Protein AF-A0A7S2IBA4-F1 (afdb_monomer_lite)

Structure (mmCIF, N/CA/C/O backbone):
data_AF-A0A7S2IBA4-F1
#
_entry.id   AF-A0A7S2IBA4-F1
#
loop_
_atom_site.group_PDB
_atom_site.id
_atom_site.type_symbol
_atom_site.label_atom_id
_atom_site.label_alt_id
_atom_site.label_comp_id
_atom_site.label_asym_id
_atom_site.label_entity_id
_atom_site.label_seq_id
_atom_site.pdbx_PDB_ins_code
_atom_site.Cartn_x
_atom_site.Cartn_y
_atom_site.Cartn_z
_atom_site.occupancy
_atom_site.B_iso_or_equiv
_atom_site.auth_seq_id
_atom_site.auth_comp_id
_atom_site.auth_asym_id
_atom_site.auth_atom_id
_atom_site.pdbx_PDB_model_num
ATOM 1 N N . MET A 1 1 ? 19.911 10.125 -4.328 1.00 46.38 1 MET A N 1
ATOM 2 C CA . MET A 1 1 ? 18.698 9.389 -3.909 1.00 46.38 1 MET A CA 1
ATOM 3 C C . MET A 1 1 ? 17.812 9.268 -5.137 1.00 46.38 1 MET A C 1
ATOM 5 O O . MET A 1 1 ? 17.980 10.076 -6.035 1.00 46.38 1 MET A O 1
ATOM 9 N N . ASP A 1 2 ? 16.989 8.228 -5.246 1.00 56.38 2 ASP A N 1
ATOM 10 C CA . ASP A 1 2 ? 16.199 8.002 -6.462 1.00 56.38 2 ASP A CA 1
ATOM 11 C C . ASP A 1 2 ? 14.905 8.830 -6.408 1.00 56.38 2 ASP A C 1
ATOM 13 O O . ASP A 1 2 ? 13.955 8.464 -5.712 1.00 56.38 2 ASP A O 1
ATOM 17 N N . ASP A 1 3 ? 14.921 9.980 -7.082 1.00 70.69 3 ASP A N 1
ATOM 18 C CA . ASP A 1 3 ? 13.821 10.954 -7.146 1.00 70.69 3 ASP A CA 1
ATOM 19 C C . ASP A 1 3 ? 12.698 10.528 -8.108 1.00 70.69 3 ASP A C 1
ATOM 21 O O . ASP A 1 3 ? 11.751 11.287 -8.334 1.00 70.69 3 ASP A O 1
ATOM 25 N N . SER A 1 4 ? 12.775 9.328 -8.692 1.00 85.62 4 SER A N 1
ATOM 26 C CA . SER A 1 4 ? 11.810 8.851 -9.689 1.00 85.62 4 SER A CA 1
ATOM 27 C C . SER A 1 4 ? 10.466 8.411 -9.102 1.00 85.62 4 SER A C 1
ATOM 29 O O . SER A 1 4 ? 9.476 8.399 -9.829 1.00 85.62 4 SER A O 1
ATOM 31 N N . PHE A 1 5 ? 10.389 8.100 -7.799 1.00 95.06 5 PHE A N 1
ATOM 32 C CA . PHE A 1 5 ? 9.158 7.580 -7.197 1.00 95.06 5 PHE A CA 1
ATOM 33 C C . PHE A 1 5 ? 7.986 8.565 -7.306 1.00 95.06 5 PHE A C 1
ATOM 35 O O . PHE A 1 5 ? 8.098 9.726 -6.898 1.00 95.06 5 PHE A O 1
ATOM 42 N N . ARG A 1 6 ? 6.837 8.081 -7.783 1.00 95.75 6 ARG A N 1
ATOM 43 C CA . ARG A 1 6 ? 5.574 8.822 -7.837 1.00 95.75 6 ARG A CA 1
ATOM 44 C C . ARG A 1 6 ? 4.431 8.015 -7.234 1.00 95.75 6 ARG A C 1
ATOM 46 O O . ARG A 1 6 ? 4.143 6.901 -7.671 1.00 95.75 6 ARG A O 1
ATOM 53 N N . TRP A 1 7 ? 3.739 8.607 -6.267 1.00 96.38 7 TRP A N 1
ATOM 54 C CA . TRP A 1 7 ? 2.472 8.098 -5.757 1.00 96.38 7 TRP A CA 1
ATOM 55 C C . TRP A 1 7 ? 1.292 8.861 -6.363 1.00 96.38 7 TRP A C 1
ATOM 57 O O . TRP A 1 7 ? 1.265 10.092 -6.357 1.00 96.38 7 TRP A O 1
ATOM 67 N N . ILE A 1 8 ? 0.310 8.122 -6.869 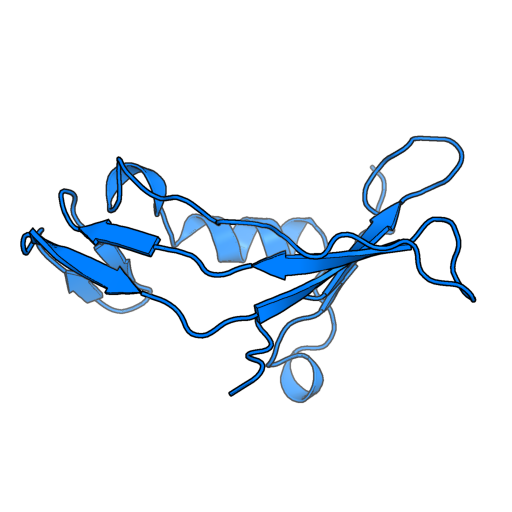1.00 96.62 8 ILE A N 1
ATOM 68 C CA . ILE A 1 8 ? -0.920 8.627 -7.473 1.00 96.62 8 ILE A CA 1
ATOM 69 C C . ILE A 1 8 ? -2.080 8.197 -6.578 1.00 96.62 8 ILE A C 1
ATOM 71 O O . ILE A 1 8 ? -2.321 7.004 -6.403 1.00 96.62 8 ILE A O 1
ATOM 75 N N . GLY A 1 9 ? -2.790 9.177 -6.024 1.00 94.38 9 GLY A N 1
ATOM 76 C CA . GLY A 1 9 ? -3.952 8.949 -5.168 1.00 94.38 9 GLY A CA 1
ATOM 77 C C . GLY A 1 9 ? -5.223 9.634 -5.664 1.00 94.38 9 GLY A C 1
ATOM 78 O O . GLY A 1 9 ? -5.183 10.360 -6.658 1.00 94.38 9 GLY A O 1
ATOM 79 N N . PRO A 1 10 ? -6.351 9.487 -4.947 1.00 90.81 10 PRO A N 1
ATOM 80 C CA . PRO A 1 10 ? -7.657 10.010 -5.369 1.00 90.81 10 PRO A CA 1
ATOM 81 C C . PRO A 1 10 ? -7.681 11.516 -5.639 1.00 90.81 10 PRO A C 1
ATOM 83 O O . PRO A 1 10 ? -8.372 11.983 -6.537 1.00 90.81 10 PRO A O 1
ATOM 86 N N . ASN A 1 11 ? -6.872 12.278 -4.901 1.00 87.75 11 ASN A N 1
ATOM 87 C CA . ASN A 1 11 ? -6.773 13.729 -5.047 1.00 87.75 11 ASN A CA 1
ATOM 88 C C . ASN A 1 11 ? -5.745 14.175 -6.102 1.00 87.75 11 ASN A C 1
ATOM 90 O O . ASN A 1 11 ? -5.425 15.361 -6.156 1.00 87.75 11 ASN A O 1
ATOM 94 N N . VAL A 1 12 ? -5.241 13.273 -6.956 1.00 90.06 12 VAL A N 1
ATOM 95 C CA . VAL A 1 12 ? -4.203 13.584 -7.960 1.00 90.06 12 VAL A CA 1
ATOM 96 C C . VAL A 1 12 ? -4.579 14.759 -8.868 1.00 90.06 12 VAL A C 1
ATOM 98 O O . VAL A 1 12 ? -3.710 15.542 -9.233 1.00 90.06 12 VAL A O 1
ATOM 101 N N . ALA A 1 13 ? -5.865 14.948 -9.181 1.00 86.75 13 ALA A N 1
ATOM 102 C CA . ALA A 1 13 ? -6.321 16.081 -9.989 1.00 86.75 13 ALA A CA 1
ATOM 103 C C . ALA A 1 13 ? -6.086 17.445 -9.309 1.00 86.75 13 ALA A C 1
ATOM 105 O O . ALA A 1 13 ? -5.897 18.445 -9.995 1.00 86.75 13 ALA A O 1
ATOM 106 N N . ALA A 1 14 ? -6.089 17.491 -7.974 1.00 90.06 14 ALA A N 1
ATOM 107 C CA . ALA A 1 14 ? -5.897 18.713 -7.196 1.00 90.06 14 ALA A CA 1
ATOM 108 C C . ALA A 1 14 ? -4.450 18.890 -6.714 1.00 90.06 14 ALA A C 1
ATOM 110 O O . ALA A 1 14 ? -3.949 20.010 -6.683 1.00 90.06 14 ALA A O 1
ATOM 111 N N . THR A 1 15 ? -3.783 17.803 -6.314 1.00 87.50 15 THR A N 1
ATOM 112 C CA . THR A 1 15 ? -2.454 17.856 -5.677 1.00 87.50 15 THR A CA 1
ATOM 113 C C . THR A 1 15 ? -1.316 17.394 -6.579 1.00 87.50 15 THR A C 1
ATOM 115 O O . THR A 1 15 ? -0.159 17.503 -6.189 1.00 87.50 15 THR A O 1
ATOM 118 N N . GLY A 1 16 ? -1.618 16.848 -7.758 1.00 93.31 16 GLY A N 1
ATOM 119 C CA . GLY A 1 16 ? -0.641 16.117 -8.556 1.00 93.31 16 GLY A CA 1
ATOM 120 C C . GLY A 1 16 ? -0.206 14.805 -7.894 1.00 93.31 16 GLY A C 1
ATOM 121 O O . GLY A 1 16 ? -0.739 14.389 -6.858 1.00 93.31 16 GLY A O 1
ATOM 122 N N . ALA A 1 17 ? 0.755 14.133 -8.530 1.00 93.81 17 ALA A N 1
ATOM 123 C CA . ALA A 1 17 ? 1.405 12.951 -7.973 1.00 93.81 17 ALA A CA 1
ATOM 124 C C . ALA A 1 17 ? 2.449 13.364 -6.929 1.00 93.81 17 ALA A C 1
ATOM 126 O O . ALA A 1 17 ? 3.200 14.312 -7.153 1.00 93.81 17 ALA A O 1
ATOM 127 N N . LEU A 1 18 ? 2.525 12.624 -5.823 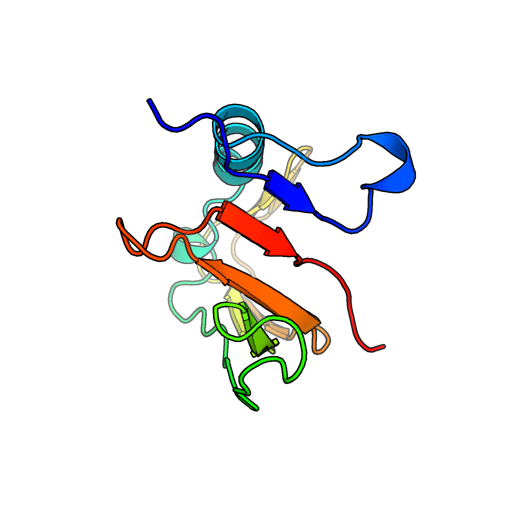1.00 94.00 18 LEU A N 1
ATOM 128 C CA . LEU A 1 18 ? 3.457 12.914 -4.735 1.00 94.00 18 LEU A CA 1
ATOM 129 C C . LEU A 1 18 ? 4.803 12.225 -4.959 1.00 94.00 18 LEU A C 1
ATOM 131 O O . LEU A 1 18 ? 4.861 11.056 -5.352 1.00 94.00 18 LEU A O 1
ATOM 135 N N . GLY A 1 19 ? 5.887 12.930 -4.649 1.00 94.31 19 GLY A N 1
ATOM 136 C CA . GLY A 1 19 ? 7.215 12.350 -4.509 1.00 94.31 19 GLY A CA 1
ATOM 137 C C . GLY A 1 19 ? 7.351 11.515 -3.231 1.00 94.31 19 GLY A C 1
ATOM 138 O O . GLY A 1 19 ? 6.461 11.453 -2.380 1.00 94.31 19 GLY A O 1
ATOM 139 N N . LYS A 1 20 ? 8.507 10.864 -3.067 1.00 91.62 20 LYS A N 1
ATOM 140 C CA . LYS A 1 20 ? 8.757 9.953 -1.936 1.00 91.62 20 LYS A CA 1
ATOM 141 C C . LYS A 1 20 ? 8.642 10.645 -0.579 1.00 91.62 20 LYS A C 1
ATOM 143 O O . LYS A 1 20 ? 8.051 10.086 0.342 1.00 91.62 20 LYS A O 1
ATOM 148 N N . GLU A 1 21 ? 9.227 11.830 -0.442 1.00 92.00 21 GLU A N 1
ATOM 149 C CA . GLU A 1 21 ? 9.235 12.562 0.828 1.00 92.00 21 GLU A CA 1
ATOM 150 C C . GLU A 1 21 ? 7.827 13.006 1.227 1.00 92.00 21 GLU A C 1
ATOM 152 O O . GLU A 1 21 ? 7.412 12.781 2.363 1.00 92.00 21 GLU A O 1
ATOM 157 N N . GLU A 1 22 ? 7.068 13.546 0.274 1.00 91.12 22 GLU A N 1
ATOM 158 C CA . GLU A 1 22 ? 5.682 13.982 0.466 1.00 91.12 22 GLU A CA 1
ATOM 159 C C . GLU A 1 22 ? 4.771 12.804 0.829 1.00 91.12 22 GLU A C 1
ATOM 161 O O . GLU A 1 22 ? 3.997 12.884 1.785 1.00 91.12 22 GLU A O 1
ATOM 166 N N . TYR A 1 23 ? 4.916 11.676 0.125 1.00 89.62 23 TYR A N 1
ATOM 167 C CA . TYR A 1 23 ? 4.175 10.450 0.414 1.00 89.62 23 TYR A CA 1
ATOM 168 C C . TYR A 1 23 ? 4.459 9.927 1.832 1.00 89.62 23 TYR A C 1
ATOM 170 O O . TYR A 1 23 ? 3.538 9.625 2.595 1.00 89.62 23 TYR A O 1
ATOM 178 N N . LEU A 1 24 ? 5.735 9.864 2.231 1.00 89.31 24 LEU A N 1
ATOM 179 C CA . LEU A 1 24 ? 6.114 9.415 3.574 1.00 89.31 24 LEU A CA 1
ATOM 180 C C . LEU A 1 24 ? 5.667 10.398 4.661 1.00 89.31 24 LEU A C 1
ATOM 182 O O . LEU A 1 24 ? 5.283 9.963 5.746 1.00 89.31 24 LEU A O 1
ATOM 186 N N . ALA A 1 25 ? 5.699 11.704 4.393 1.00 86.88 25 ALA A N 1
ATOM 187 C CA . ALA A 1 25 ? 5.198 12.713 5.318 1.00 86.88 25 ALA A CA 1
ATOM 188 C C . ALA A 1 25 ? 3.689 12.554 5.556 1.00 86.88 25 ALA A C 1
ATOM 190 O O . ALA A 1 25 ? 3.250 12.613 6.704 1.00 86.88 25 ALA A O 1
ATOM 191 N N . ALA A 1 26 ? 2.911 12.267 4.507 1.00 80.19 26 ALA A N 1
ATOM 192 C CA . ALA A 1 26 ? 1.481 11.989 4.623 1.00 80.19 26 ALA A CA 1
ATOM 193 C C . ALA A 1 26 ? 1.192 10.709 5.431 1.00 80.19 26 ALA A C 1
ATOM 195 O O . ALA A 1 26 ? 0.258 10.680 6.233 1.00 80.19 26 ALA A O 1
ATOM 196 N N . ALA A 1 27 ? 2.016 9.667 5.280 1.00 77.50 27 ALA A N 1
ATOM 197 C CA . ALA A 1 27 ? 1.845 8.407 6.005 1.00 77.50 27 ALA A CA 1
ATOM 198 C C . ALA A 1 27 ? 2.122 8.521 7.518 1.00 77.50 27 ALA A C 1
ATOM 200 O O . ALA A 1 27 ? 1.526 7.790 8.306 1.00 77.50 27 ALA A O 1
ATOM 201 N N . ARG A 1 28 ? 2.986 9.453 7.952 1.00 75.25 28 ARG A N 1
ATOM 202 C CA . ARG A 1 28 ? 3.361 9.627 9.374 1.00 75.25 28 ARG A CA 1
ATOM 203 C C . ARG A 1 28 ? 2.195 9.985 10.293 1.00 75.25 28 ARG A C 1
ATOM 205 O O . ARG A 1 28 ? 2.306 9.787 11.499 1.00 75.25 28 ARG A O 1
ATOM 212 N N . PHE A 1 29 ? 1.101 10.513 9.750 1.00 67.50 29 PHE A N 1
ATOM 213 C CA . PHE A 1 29 ? -0.076 10.860 10.546 1.00 67.50 29 PHE A CA 1
ATOM 214 C C . PHE A 1 29 ? -0.885 9.633 10.985 1.00 67.50 29 PHE A C 1
ATOM 216 O O . PHE A 1 29 ? -1.663 9.741 11.928 1.00 67.50 29 PHE A O 1
ATOM 223 N N . PHE A 1 30 ? -0.684 8.474 10.349 1.00 74.94 30 PHE A N 1
ATOM 224 C CA . PHE A 1 30 ? -1.503 7.286 10.562 1.00 74.94 30 PHE A CA 1
ATOM 225 C C . PHE A 1 30 ? -0.664 6.118 11.092 1.00 74.94 30 PHE A C 1
ATOM 227 O O . PHE A 1 30 ? -0.047 5.379 10.326 1.00 74.94 30 PHE A O 1
ATOM 234 N N . ASP A 1 31 ? -0.688 5.887 12.406 1.00 81.38 31 ASP A N 1
ATOM 235 C CA . ASP A 1 31 ? -0.195 4.627 12.976 1.00 81.38 31 ASP A CA 1
ATOM 236 C C . ASP A 1 31 ? -1.301 3.561 12.963 1.00 81.38 31 ASP A C 1
ATOM 238 O O . ASP A 1 31 ? -1.914 3.221 13.979 1.00 81.38 31 ASP A O 1
ATOM 242 N N . LEU A 1 32 ? -1.590 3.050 11.764 1.00 88.00 32 LEU A N 1
ATOM 243 C CA . LEU A 1 32 ? -2.648 2.056 11.571 1.00 88.00 32 LEU A CA 1
ATOM 244 C C . LEU A 1 32 ? -2.335 0.722 12.254 1.00 88.00 32 LEU A C 1
ATOM 246 O O . LEU A 1 32 ? -3.264 0.023 12.638 1.00 88.00 32 LEU A O 1
ATOM 250 N N . ARG A 1 33 ? -1.058 0.357 12.420 1.00 88.19 33 ARG A N 1
ATOM 251 C CA . ARG A 1 33 ? -0.687 -0.924 13.044 1.00 88.19 33 ARG A CA 1
ATOM 252 C C . ARG A 1 33 ? -0.917 -0.905 14.549 1.00 88.19 33 ARG A C 1
ATOM 254 O O . ARG A 1 33 ? -1.391 -1.901 15.086 1.00 88.19 33 ARG A O 1
ATOM 261 N N . SER A 1 34 ? -0.636 0.213 15.218 1.00 92.19 34 SER A N 1
ATOM 262 C CA . SER A 1 34 ? -0.972 0.353 16.638 1.00 92.19 34 SER A CA 1
ATOM 263 C C . SER A 1 34 ? -2.484 0.436 16.857 1.00 92.19 34 SER A C 1
ATOM 265 O O . SER A 1 34 ? -3.003 -0.180 17.787 1.00 92.19 34 SER A O 1
ATOM 267 N N . ALA A 1 35 ? -3.212 1.147 15.986 1.00 95.00 35 ALA A N 1
ATOM 268 C CA . ALA A 1 35 ? -4.671 1.252 16.072 1.00 95.00 35 ALA A CA 1
ATOM 269 C C . ALA A 1 35 ? -5.386 -0.086 15.781 1.00 95.00 35 ALA A C 1
ATOM 271 O O . ALA A 1 35 ? -6.356 -0.440 16.458 1.00 95.00 35 ALA A O 1
ATOM 272 N N . PHE A 1 36 ? -4.883 -0.845 14.804 1.00 96.75 36 PHE A N 1
ATOM 273 C CA . PHE A 1 36 ? -5.429 -2.113 14.321 1.00 96.75 36 PHE A CA 1
ATOM 274 C C . PHE A 1 36 ? -4.339 -3.206 14.361 1.00 96.75 36 PHE A C 1
ATOM 276 O O . PHE A 1 36 ? -3.692 -3.479 13.350 1.00 96.75 36 PHE A O 1
ATOM 283 N N . PRO A 1 37 ? -4.104 -3.865 15.508 1.00 96.06 37 PRO A N 1
ATOM 284 C CA . PRO A 1 37 ? -3.044 -4.875 15.629 1.00 96.06 37 PRO A CA 1
ATOM 285 C C . PRO A 1 37 ? -3.306 -6.148 14.806 1.00 96.06 37 PRO A C 1
ATOM 287 O O . PRO A 1 37 ? -2.381 -6.906 14.532 1.00 96.06 37 PRO A O 1
ATOM 290 N N . ASP A 1 38 ? -4.557 -6.383 14.406 1.00 96.94 38 ASP A N 1
ATOM 291 C CA . ASP A 1 38 ? -5.001 -7.446 13.499 1.00 96.94 38 ASP A CA 1
ATOM 292 C C . ASP A 1 38 ? -5.299 -6.916 12.080 1.00 96.94 38 ASP A C 1
ATOM 294 O O . ASP A 1 38 ? -6.117 -7.496 11.365 1.00 96.94 38 ASP A O 1
ATOM 298 N N . LEU A 1 39 ? -4.673 -5.800 11.673 1.00 96.06 39 LEU A N 1
ATOM 299 C CA . LEU A 1 39 ? -4.834 -5.235 10.333 1.00 96.06 39 LEU A CA 1
ATOM 300 C C . LEU A 1 39 ? -4.361 -6.223 9.263 1.00 96.06 39 LEU A C 1
ATOM 302 O O . LEU A 1 39 ? -3.196 -6.620 9.220 1.00 96.06 39 LEU A O 1
ATOM 306 N N . GLU A 1 40 ? -5.252 -6.537 8.336 1.00 96.31 40 GLU A N 1
ATOM 307 C CA . GLU A 1 40 ? -4.986 -7.418 7.211 1.00 96.31 40 GLU A CA 1
ATOM 308 C C . GLU A 1 40 ? -5.401 -6.715 5.918 1.00 96.31 40 GLU A C 1
ATOM 310 O O . GLU A 1 40 ? -6.572 -6.390 5.726 1.00 96.31 40 GLU A O 1
ATOM 315 N N . TYR A 1 41 ? -4.445 -6.481 5.014 1.00 94.00 41 TYR A N 1
ATOM 316 C CA . TYR A 1 41 ? -4.709 -5.829 3.722 1.00 94.00 41 TYR A CA 1
ATOM 317 C C . TYR A 1 41 ? -5.529 -6.704 2.768 1.00 94.00 41 TYR A C 1
ATOM 319 O O . TYR A 1 41 ? -6.246 -6.184 1.914 1.00 94.00 41 TYR A O 1
ATOM 327 N N . ARG A 1 42 ? -5.424 -8.035 2.912 1.00 96.44 42 ARG A N 1
ATOM 328 C CA . ARG A 1 42 ? -6.092 -9.029 2.058 1.00 96.44 42 ARG A CA 1
ATOM 329 C C . ARG A 1 42 ? -5.875 -8.744 0.571 1.00 96.44 42 ARG A C 1
ATOM 331 O O . ARG A 1 42 ? -6.837 -8.619 -0.182 1.00 96.44 42 ARG A O 1
ATOM 338 N N . ALA A 1 43 ? -4.620 -8.584 0.162 1.00 97.25 43 ALA A N 1
ATOM 339 C CA . ALA A 1 43 ? -4.278 -8.412 -1.245 1.00 97.25 43 ALA A CA 1
ATOM 340 C C . ALA A 1 43 ? -4.527 -9.725 -2.019 1.00 97.25 43 ALA A C 1
ATOM 342 O O . ALA A 1 43 ? -4.148 -10.797 -1.550 1.00 97.25 43 ALA A O 1
ATOM 343 N N . HIS A 1 44 ? -5.204 -9.642 -3.162 1.00 97.62 44 HIS A N 1
ATOM 344 C CA . HIS A 1 44 ? -5.610 -10.761 -4.020 1.00 97.62 44 HIS A CA 1
ATOM 345 C C . HIS A 1 44 ? -5.711 -10.301 -5.486 1.00 97.62 44 HIS A C 1
ATOM 347 O O . HIS A 1 44 ? -5.497 -9.129 -5.786 1.00 97.62 44 HIS A O 1
ATOM 353 N N . ASP A 1 45 ? -6.007 -11.222 -6.406 1.00 97.31 45 ASP A N 1
ATOM 354 C CA . ASP A 1 45 ? -6.163 -10.947 -7.847 1.00 97.31 45 ASP A CA 1
ATOM 355 C C . ASP A 1 45 ? -4.948 -10.259 -8.490 1.00 97.31 45 ASP A C 1
ATOM 357 O O . ASP A 1 45 ? -5.061 -9.332 -9.303 1.00 97.31 45 ASP A O 1
ATOM 361 N N . PHE A 1 46 ? -3.762 -10.722 -8.092 1.00 98.12 46 PHE A N 1
ATOM 362 C CA . PHE A 1 46 ? -2.498 -10.271 -8.651 1.00 98.12 46 PHE A CA 1
ATOM 363 C C . PHE A 1 46 ? -2.397 -10.642 -10.126 1.00 98.12 46 PHE A C 1
ATOM 365 O O . PHE A 1 46 ? -2.626 -11.787 -10.514 1.00 98.12 46 PHE A O 1
ATOM 372 N N . ARG A 1 47 ? -1.996 -9.667 -10.933 1.00 98.00 47 ARG A N 1
ATOM 373 C CA . ARG A 1 47 ? -1.732 -9.826 -12.361 1.00 98.00 47 ARG A CA 1
ATOM 3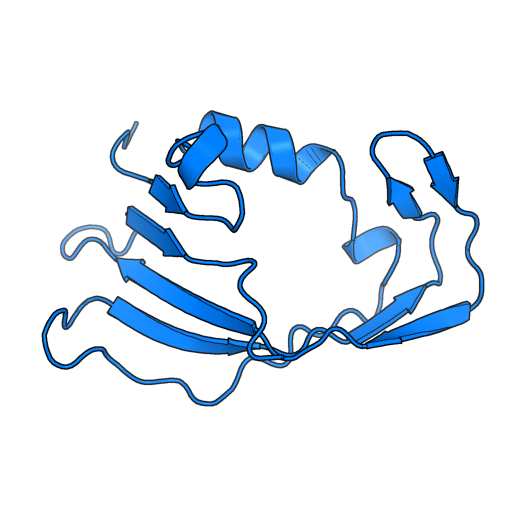74 C C . ARG A 1 47 ? -0.629 -8.874 -12.795 1.00 98.00 47 ARG A C 1
ATOM 376 O O . ARG A 1 47 ? -0.489 -7.790 -12.227 1.00 98.00 47 ARG A O 1
ATOM 383 N N . ILE A 1 48 ? 0.135 -9.289 -13.793 1.00 98.12 48 ILE A N 1
ATOM 384 C CA . ILE A 1 48 ? 1.072 -8.411 -14.492 1.00 98.12 48 ILE A CA 1
ATOM 385 C C . ILE A 1 48 ? 0.273 -7.627 -15.537 1.00 98.12 48 ILE A C 1
ATOM 387 O O . ILE A 1 48 ? -0.741 -8.109 -16.040 1.00 98.12 48 ILE A O 1
ATOM 391 N N . ASP A 1 49 ? 0.671 -6.389 -15.779 1.00 97.00 49 ASP A N 1
ATOM 392 C CA . ASP A 1 49 ? 0.137 -5.562 -16.854 1.00 97.00 49 ASP A CA 1
ATOM 393 C C . ASP A 1 49 ? 0.692 -6.025 -18.212 1.00 97.00 49 ASP A C 1
ATOM 395 O O . ASP A 1 49 ? 1.899 -6.222 -18.351 1.00 97.00 49 ASP A O 1
ATOM 399 N N . ASP A 1 50 ? -0.187 -6.207 -19.199 1.00 95.12 50 ASP A N 1
ATOM 400 C CA . ASP A 1 50 ? 0.187 -6.703 -20.528 1.00 95.12 50 ASP A CA 1
ATOM 401 C C . ASP A 1 50 ? 1.037 -5.689 -21.317 1.00 95.12 50 ASP A C 1
ATOM 403 O O . ASP A 1 50 ? 1.906 -6.089 -22.092 1.00 95.12 50 ASP A O 1
ATOM 407 N N . ASP A 1 51 ? 0.821 -4.386 -21.096 1.00 96.38 51 ASP A N 1
ATOM 408 C CA . ASP A 1 51 ? 1.520 -3.300 -21.796 1.00 96.38 51 ASP A CA 1
ATOM 409 C C . ASP A 1 51 ? 2.715 -2.759 -20.988 1.00 96.38 51 ASP A C 1
ATOM 411 O O . ASP A 1 51 ? 3.679 -2.238 -21.554 1.00 96.38 51 ASP A O 1
ATOM 415 N N . GLU A 1 52 ? 2.681 -2.895 -19.656 1.00 95.19 52 GLU A N 1
ATOM 416 C CA . GLU A 1 52 ? 3.759 -2.498 -18.739 1.00 95.19 52 GLU A CA 1
ATOM 417 C C . GLU A 1 52 ? 4.283 -3.711 -17.926 1.00 95.19 52 GLU A C 1
ATOM 419 O O . GLU A 1 52 ? 3.940 -3.851 -16.754 1.00 95.19 52 GLU A O 1
ATOM 424 N N . PRO A 1 53 ? 5.176 -4.572 -18.457 1.00 95.94 53 PRO A N 1
ATOM 425 C CA . PRO A 1 53 ? 5.542 -5.858 -17.829 1.00 95.94 53 PRO A CA 1
ATOM 426 C C . PRO A 1 53 ? 6.159 -5.785 -16.420 1.00 95.94 53 PRO A C 1
ATOM 428 O O . PRO A 1 53 ? 6.200 -6.781 -15.699 1.00 95.94 53 PRO A O 1
ATOM 431 N N . LEU A 1 54 ? 6.655 -4.612 -16.017 1.00 97.56 54 LEU A N 1
ATOM 432 C CA . LEU A 1 54 ? 7.188 -4.343 -14.676 1.00 97.56 54 LEU A CA 1
ATOM 433 C C . LEU A 1 54 ? 6.137 -3.743 -13.730 1.00 97.56 54 LEU A C 1
ATOM 435 O O . LEU A 1 54 ? 6.478 -3.258 -12.651 1.00 97.56 54 LEU A O 1
ATOM 439 N N . THR A 1 55 ? 4.865 -3.762 -14.127 1.00 98.31 55 THR A N 1
ATOM 440 C CA . THR A 1 55 ? 3.726 -3.291 -13.347 1.00 98.31 55 THR A CA 1
ATOM 441 C C . THR A 1 55 ? 2.890 -4.475 -12.870 1.00 98.31 55 THR A C 1
ATOM 443 O O . THR A 1 55 ? 2.372 -5.263 -13.659 1.00 98.31 55 THR A O 1
ATOM 446 N N . VAL A 1 56 ? 2.708 -4.573 -11.553 1.00 98.31 56 VAL A N 1
ATOM 447 C CA . VAL A 1 56 ? 1.774 -5.509 -10.919 1.00 98.31 56 VAL A CA 1
ATOM 448 C C . VAL A 1 56 ? 0.513 -4.758 -10.523 1.00 98.31 56 VAL A C 1
ATOM 450 O O . VAL A 1 56 ? 0.573 -3.715 -9.868 1.00 98.31 56 VAL A O 1
ATOM 453 N N . ARG A 1 57 ? -0.641 -5.318 -10.876 1.00 98.06 57 ARG A N 1
ATOM 454 C CA . ARG A 1 57 ? -1.962 -4.846 -10.464 1.00 98.06 57 ARG A CA 1
ATOM 455 C C . ARG A 1 57 ? -2.613 -5.876 -9.552 1.00 98.06 57 ARG A C 1
ATOM 457 O O . ARG A 1 57 ? -2.507 -7.075 -9.796 1.00 98.06 57 ARG A O 1
ATOM 464 N N . PHE A 1 58 ? -3.304 -5.426 -8.516 1.00 98.00 58 PHE A N 1
ATOM 465 C CA . PHE A 1 58 ? -3.992 -6.306 -7.572 1.00 98.00 58 PHE A CA 1
ATOM 466 C C . PHE A 1 58 ? -5.150 -5.583 -6.892 1.00 98.00 58 PHE A C 1
ATOM 468 O O . PHE A 1 58 ? -5.266 -4.360 -6.966 1.00 98.00 58 PHE A O 1
ATOM 475 N N . THR A 1 59 ? -6.011 -6.352 -6.241 1.00 98.06 59 THR A N 1
ATOM 476 C CA . THR A 1 59 ? -7.111 -5.843 -5.424 1.00 98.06 59 THR A CA 1
ATOM 477 C C . THR A 1 59 ? -6.745 -5.998 -3.953 1.00 98.06 59 THR A C 1
ATOM 479 O O . THR A 1 59 ? -6.186 -7.019 -3.556 1.00 98.06 59 THR A O 1
ATOM 482 N N . ALA A 1 60 ? -7.077 -5.027 -3.109 1.00 97.62 60 ALA A N 1
ATOM 483 C CA . ALA A 1 60 ? -6.969 -5.155 -1.657 1.00 97.62 60 ALA A CA 1
ATOM 484 C C . ALA A 1 60 ? -8.315 -4.876 -0.986 1.00 97.62 60 ALA A C 1
ATOM 486 O O . ALA A 1 60 ? -9.124 -4.087 -1.473 1.00 97.62 60 ALA A O 1
ATOM 487 N N . ARG A 1 61 ? -8.567 -5.528 0.152 1.00 96.44 61 ARG A N 1
ATOM 488 C CA . ARG A 1 61 ? -9.730 -5.239 0.998 1.00 96.44 61 ARG A CA 1
ATOM 489 C C . ARG A 1 61 ? -9.317 -5.258 2.458 1.00 96.44 61 ARG A C 1
ATOM 491 O O . ARG A 1 61 ? -9.489 -6.259 3.158 1.00 96.44 61 ARG A O 1
ATOM 498 N N . THR A 1 62 ? -8.806 -4.120 2.905 1.00 95.88 62 THR A N 1
ATOM 499 C CA . THR A 1 62 ? -8.290 -3.959 4.258 1.00 95.88 62 THR A CA 1
ATOM 500 C C . THR A 1 62 ? -9.378 -4.180 5.306 1.00 95.88 62 THR A C 1
ATOM 502 O O . THR A 1 62 ? -10.481 -3.627 5.231 1.00 95.88 62 THR A O 1
ATOM 505 N N . VAL A 1 63 ? -9.056 -4.998 6.302 1.00 97.19 63 VAL A N 1
ATOM 506 C CA . VAL A 1 63 ? -9.880 -5.243 7.485 1.00 97.19 63 VAL A CA 1
ATOM 507 C C . VAL A 1 63 ? -9.029 -5.122 8.743 1.00 97.19 63 VAL A C 1
ATOM 509 O O . VAL A 1 63 ? -7.823 -5.333 8.697 1.00 97.19 63 VAL A O 1
ATOM 512 N N . GLY A 1 64 ? -9.653 -4.813 9.875 1.00 97.50 64 GLY A N 1
ATOM 513 C CA . GLY A 1 64 ? -8.979 -4.806 11.174 1.00 97.50 64 GLY A CA 1
ATOM 514 C C . GLY A 1 64 ? -9.932 -4.422 12.296 1.00 97.50 64 GLY A C 1
ATOM 515 O O . GLY A 1 64 ? -10.996 -3.862 12.045 1.00 97.50 64 GLY A O 1
ATOM 516 N N . THR A 1 65 ? -9.572 -4.711 13.537 1.00 98.06 65 THR A N 1
ATOM 517 C CA . THR A 1 65 ? -10.337 -4.347 14.733 1.00 98.06 65 THR A CA 1
ATOM 518 C C . THR A 1 65 ? -9.635 -3.210 15.458 1.00 98.06 65 THR A C 1
ATOM 520 O O . THR A 1 65 ? -8.454 -3.314 15.783 1.00 98.06 65 THR A O 1
ATOM 523 N N . MET A 1 66 ? -10.351 -2.121 15.735 1.00 97.38 66 MET A N 1
ATOM 524 C CA . MET A 1 66 ? -9.766 -0.950 16.385 1.00 97.38 66 MET A CA 1
ATOM 525 C C . MET A 1 66 ? -9.561 -1.212 17.884 1.00 97.38 66 MET A C 1
ATOM 527 O O . MET A 1 66 ? -10.482 -1.046 18.691 1.00 97.38 66 MET A O 1
ATOM 531 N N . ARG A 1 67 ? -8.355 -1.658 18.248 1.00 97.62 67 ARG A N 1
ATOM 532 C CA . ARG A 1 67 ? -7.956 -1.974 19.634 1.00 97.62 67 ARG A CA 1
ATOM 533 C C . ARG A 1 67 ? -6.995 -0.948 20.227 1.00 97.62 67 ARG A C 1
ATOM 535 O O . ARG A 1 67 ? -6.860 -0.900 21.444 1.00 97.62 67 ARG A O 1
ATOM 542 N N . GLY A 1 68 ? -6.358 -0.140 19.384 1.00 95.69 68 GLY A N 1
ATOM 543 C CA . GLY A 1 68 ? -5.564 1.013 19.788 1.00 95.69 68 GLY A CA 1
ATOM 544 C C . GLY A 1 68 ? -6.261 2.336 19.482 1.00 95.69 68 GLY A C 1
ATOM 545 O O . GLY A 1 68 ? -7.316 2.387 18.846 1.00 95.69 68 GLY A O 1
ATOM 546 N N . GLU A 1 69 ? -5.645 3.415 19.948 1.00 95.50 69 GLU A N 1
ATOM 547 C CA . GLU A 1 69 ? -6.021 4.785 19.606 1.00 95.50 69 GLU A CA 1
ATOM 548 C C . GLU A 1 69 ? -5.799 5.038 18.105 1.00 95.50 69 GLU A C 1
ATOM 550 O O . GLU A 1 69 ? -4.725 4.748 17.578 1.00 95.50 69 GLU A O 1
ATOM 555 N N . LEU A 1 70 ? -6.799 5.594 17.415 1.00 92.56 70 LEU A N 1
ATOM 556 C CA . LEU A 1 70 ? -6.677 5.999 16.013 1.00 92.56 70 LEU A CA 1
ATOM 557 C C . LEU A 1 70 ? -6.476 7.507 15.947 1.00 92.56 70 LEU A C 1
ATOM 559 O O . LEU A 1 70 ? -7.382 8.280 16.255 1.00 92.56 70 LEU A O 1
ATOM 563 N N . ARG A 1 71 ? -5.289 7.920 15.506 1.00 89.12 71 ARG A N 1
ATOM 564 C CA . ARG A 1 71 ? -4.974 9.323 15.241 1.00 89.12 71 ARG A CA 1
ATOM 565 C C . ARG A 1 71 ? -5.347 9.664 13.808 1.00 89.12 71 ARG A C 1
ATOM 567 O O . ARG A 1 71 ? -4.819 9.087 12.861 1.00 89.12 71 ARG A O 1
ATOM 574 N N . LEU A 1 72 ? -6.279 10.592 13.669 1.00 84.38 72 LEU A N 1
ATOM 575 C CA . LEU A 1 72 ? -6.642 11.241 12.420 1.00 84.38 72 LEU A CA 1
ATOM 576 C C . LEU A 1 72 ? -6.033 12.645 12.407 1.00 84.38 72 LEU A C 1
ATOM 578 O O . LEU A 1 72 ? -5.547 13.153 13.416 1.00 84.38 72 LEU A O 1
ATOM 582 N N . ARG A 1 73 ? -6.079 13.314 11.253 1.00 80.25 73 ARG A N 1
ATOM 583 C CA . ARG A 1 73 ? -5.481 14.649 11.092 1.00 80.25 73 ARG A CA 1
ATOM 584 C C . ARG A 1 73 ? -6.054 15.699 12.055 1.00 80.25 73 ARG A C 1
ATOM 586 O O . ARG A 1 73 ? -5.342 16.628 12.421 1.00 80.25 73 ARG A O 1
ATOM 593 N N . THR A 1 74 ? -7.327 15.577 12.425 1.00 86.75 74 THR A N 1
ATOM 594 C CA . THR A 1 74 ? -8.060 16.566 13.237 1.00 86.75 74 THR A CA 1
ATOM 595 C C . THR A 1 74 ? -8.625 15.997 14.534 1.00 86.75 74 THR A C 1
ATOM 597 O O . THR A 1 74 ? -9.172 16.751 15.330 1.00 86.75 74 THR A O 1
ATOM 600 N N . GLU A 1 75 ? -8.532 14.687 14.746 1.00 89.69 75 GLU A N 1
ATOM 601 C CA . GLU A 1 75 ? -9.181 14.003 15.862 1.00 89.69 75 GLU A CA 1
ATOM 602 C C . GLU A 1 75 ? -8.362 12.788 16.291 1.00 89.69 75 GLU A C 1
ATOM 604 O O . GLU A 1 75 ? -7.738 12.119 15.469 1.00 89.69 75 GLU A O 1
ATOM 609 N N . THR A 1 76 ? -8.413 12.478 17.580 1.00 92.19 76 THR A N 1
ATOM 610 C CA . THR A 1 76 ? -7.900 11.230 18.134 1.00 92.19 76 THR A CA 1
ATOM 611 C C . THR A 1 76 ? -9.072 10.432 18.681 1.00 92.19 76 THR A C 1
ATOM 613 O O . THR A 1 76 ? -9.744 10.869 19.613 1.00 92.19 76 THR A O 1
ATOM 616 N N . MET A 1 77 ? -9.317 9.260 18.104 1.00 93.12 77 MET A N 1
ATOM 617 C CA . MET A 1 77 ? -10.425 8.396 18.493 1.00 93.12 77 MET A CA 1
ATOM 618 C C . MET A 1 77 ? -9.940 7.316 19.476 1.00 93.12 77 MET A C 1
ATOM 620 O O . MET A 1 77 ? -8.977 6.604 19.163 1.00 93.12 77 MET A O 1
ATOM 624 N N . PRO A 1 78 ? -10.602 7.136 20.638 1.00 96.44 78 PRO A N 1
ATOM 625 C CA . PRO A 1 78 ? -10.261 6.067 21.571 1.00 96.44 78 PRO A CA 1
ATOM 626 C C . PRO A 1 78 ? -10.611 4.689 20.982 1.00 96.44 78 PRO A C 1
ATOM 628 O O . PRO A 1 78 ? -11.529 4.591 20.156 1.00 96.44 78 PRO A O 1
ATOM 631 N N . PRO A 1 79 ? -9.922 3.612 21.409 1.00 96.94 79 PRO A N 1
ATOM 632 C CA . PRO A 1 79 ? -10.233 2.258 20.964 1.00 96.94 79 PRO A CA 1
ATOM 633 C C . PRO A 1 79 ? -11.696 1.924 21.252 1.00 96.94 79 PRO A C 1
ATOM 635 O O . PRO A 1 79 ? -12.202 2.172 22.346 1.00 96.94 79 PRO A O 1
ATOM 638 N N . ASN A 1 80 ? -12.384 1.359 20.263 1.00 96.81 80 ASN A N 1
ATOM 639 C CA . ASN A 1 80 ? -13.826 1.110 20.344 1.00 96.81 80 ASN A CA 1
ATOM 640 C C . ASN A 1 80 ? -14.221 -0.343 20.034 1.00 96.81 80 ASN A C 1
ATOM 642 O O . ASN A 1 80 ? -15.406 -0.669 20.067 1.00 96.81 80 ASN A O 1
ATOM 646 N N . GLY A 1 81 ? -13.257 -1.211 19.703 1.00 97.25 81 GLY A N 1
ATOM 647 C CA . GLY A 1 81 ? -13.487 -2.628 19.414 1.00 97.25 81 GLY A CA 1
ATOM 648 C C . GLY A 1 81 ? -14.267 -2.909 18.125 1.00 97.25 81 GLY A C 1
ATOM 649 O O . GLY A 1 81 ? -14.556 -4.069 17.835 1.00 97.25 81 GLY A O 1
ATOM 650 N N . LYS A 1 82 ? -14.615 -1.887 17.332 1.00 97.44 82 LYS A N 1
ATOM 651 C CA . LYS A 1 82 ? -15.329 -2.068 16.065 1.00 97.44 82 LYS A CA 1
ATOM 652 C C . LYS A 1 82 ? -14.385 -2.592 14.988 1.00 97.44 82 LYS A C 1
ATOM 654 O O . LYS A 1 82 ? -13.192 -2.282 14.963 1.00 97.44 82 LYS A O 1
ATOM 659 N N . ARG A 1 83 ? -14.952 -3.367 14.063 1.00 96.69 83 ARG A N 1
ATOM 660 C CA . ARG A 1 83 ? -14.236 -3.912 12.911 1.00 96.69 83 ARG A CA 1
ATOM 661 C C . ARG A 1 83 ? -14.330 -2.959 11.721 1.00 96.69 83 ARG A C 1
ATOM 663 O O . ARG A 1 83 ? -15.416 -2.731 11.194 1.00 96.69 83 ARG A O 1
ATOM 670 N N . LEU A 1 84 ? -13.186 -2.446 11.284 1.00 94.25 84 LEU A N 1
ATOM 671 C CA . LEU A 1 84 ? -13.006 -1.795 9.995 1.00 94.25 84 LEU A CA 1
ATOM 672 C C . LEU A 1 84 ? -13.125 -2.837 8.877 1.00 94.25 84 LEU A C 1
ATOM 674 O O . LEU A 1 84 ? -12.515 -3.910 8.930 1.00 94.25 84 LEU A O 1
ATOM 678 N N . ARG A 1 85 ? -13.898 -2.496 7.847 1.00 95.81 85 ARG A N 1
ATOM 679 C CA . ARG A 1 85 ? -13.956 -3.210 6.571 1.00 95.81 85 ARG A CA 1
ATOM 680 C C . ARG A 1 85 ? -13.991 -2.172 5.463 1.00 95.81 85 ARG A C 1
ATOM 682 O O . ARG A 1 85 ? -15.036 -1.574 5.225 1.00 95.81 85 ARG A O 1
ATOM 689 N N . CYS A 1 86 ? -12.858 -1.966 4.806 1.00 94.88 86 CYS A N 1
ATOM 690 C CA . CYS A 1 86 ? -12.789 -1.042 3.687 1.00 94.88 86 CYS A CA 1
ATOM 691 C C . CYS A 1 86 ? -13.538 -1.602 2.460 1.00 94.88 86 CYS A C 1
ATOM 693 O O . CYS A 1 86 ? -13.663 -2.833 2.306 1.00 94.88 86 CYS A O 1
ATOM 695 N N . PRO A 1 87 ? -14.037 -0.723 1.574 1.00 95.81 87 PRO A N 1
ATOM 696 C CA . PRO A 1 87 ? -14.374 -1.106 0.206 1.00 95.81 87 PRO A CA 1
ATOM 697 C C . PRO A 1 87 ? -13.151 -1.740 -0.489 1.00 95.81 87 PRO A C 1
ATOM 699 O O . PRO A 1 87 ? -12.018 -1.567 -0.029 1.00 95.81 87 PRO A O 1
ATOM 702 N N . PRO A 1 88 ? -13.364 -2.539 -1.545 1.00 96.50 88 PRO A N 1
ATOM 703 C CA . PRO A 1 88 ? -12.273 -3.108 -2.314 1.00 96.50 88 PRO A CA 1
ATOM 704 C C . PRO A 1 88 ? -11.582 -1.986 -3.094 1.00 96.50 88 PRO A C 1
ATOM 706 O O . PRO A 1 88 ? -12.238 -1.083 -3.615 1.00 96.50 88 PRO A O 1
ATOM 709 N N . GLU A 1 89 ? -10.263 -2.050 -3.170 1.00 96.88 89 GLU A N 1
ATOM 710 C CA . GLU A 1 89 ? -9.423 -1.050 -3.819 1.00 96.88 89 GLU A CA 1
ATOM 711 C C . GLU A 1 89 ? -8.576 -1.713 -4.903 1.00 96.88 89 GLU A C 1
ATOM 713 O O . GLU A 1 89 ? -8.013 -2.785 -4.669 1.00 96.88 89 GLU A O 1
ATOM 718 N N . ALA A 1 90 ? -8.465 -1.070 -6.065 1.00 96.56 90 ALA A N 1
ATOM 719 C CA . ALA A 1 90 ? -7.548 -1.490 -7.117 1.00 96.56 90 ALA A CA 1
ATOM 720 C C . ALA A 1 90 ? -6.209 -0.754 -6.969 1.00 96.56 90 ALA A C 1
ATOM 722 O O . ALA A 1 90 ? -6.164 0.475 -6.959 1.00 96.56 90 ALA A O 1
ATOM 723 N N . ILE A 1 91 ? -5.117 -1.514 -6.890 1.00 97.88 91 ILE A N 1
ATOM 724 C CA . ILE A 1 91 ? -3.763 -0.999 -6.678 1.00 97.88 91 ILE A CA 1
ATOM 725 C C . ILE A 1 91 ? -2.878 -1.388 -7.861 1.00 97.88 91 ILE A C 1
ATOM 727 O O . ILE A 1 91 ? -2.984 -2.493 -8.397 1.00 97.88 91 ILE A O 1
ATOM 731 N N . SER A 1 92 ? -1.986 -0.479 -8.254 1.00 98.00 92 SER A N 1
ATOM 732 C CA . SER A 1 92 ? -0.967 -0.708 -9.282 1.00 98.00 92 SER A CA 1
ATOM 733 C C . SER A 1 92 ? 0.406 -0.291 -8.771 1.00 98.00 92 SER A C 1
ATOM 735 O O . SER A 1 92 ? 0.551 0.792 -8.205 1.00 98.00 92 SER A O 1
ATOM 737 N N . MET A 1 93 ? 1.419 -1.122 -8.997 1.00 98.00 93 MET A N 1
ATOM 738 C CA . MET A 1 93 ? 2.799 -0.897 -8.561 1.00 98.00 93 MET A CA 1
ATOM 739 C C . MET A 1 93 ? 3.766 -1.205 -9.703 1.00 98.00 93 MET A C 1
ATOM 741 O O . MET A 1 93 ? 3.795 -2.338 -10.172 1.00 98.00 93 MET A O 1
ATOM 745 N N . THR A 1 94 ? 4.549 -0.215 -10.132 1.00 97.94 94 THR A N 1
ATOM 746 C CA . THR A 1 94 ? 5.565 -0.349 -11.191 1.00 97.94 94 THR A CA 1
ATOM 747 C C . THR A 1 94 ? 6.960 -0.320 -10.597 1.00 97.94 94 THR A C 1
ATOM 749 O O . THR A 1 94 ? 7.262 0.537 -9.762 1.00 97.94 94 THR A O 1
ATOM 752 N N . PHE A 1 95 ? 7.816 -1.227 -11.048 1.00 96.94 95 PHE A N 1
ATOM 753 C CA . PHE A 1 95 ? 9.164 -1.404 -10.528 1.00 96.94 95 PHE A CA 1
ATOM 754 C C . PHE A 1 95 ? 10.218 -1.020 -11.567 1.00 96.94 95 PHE A C 1
ATOM 756 O O . PHE A 1 95 ? 10.025 -1.188 -12.767 1.00 96.94 95 PHE A O 1
ATOM 763 N N . ASP A 1 96 ? 11.338 -0.488 -11.092 1.00 95.31 96 ASP A N 1
ATOM 764 C CA . ASP A 1 96 ? 12.537 -0.275 -11.893 1.00 95.31 96 ASP A CA 1
ATOM 765 C C . ASP A 1 96 ? 13.219 -1.615 -12.197 1.00 95.31 96 ASP A C 1
ATOM 767 O O . ASP A 1 96 ? 13.443 -2.420 -11.291 1.00 95.31 96 ASP A O 1
ATOM 771 N N . GLU A 1 97 ? 13.579 -1.833 -13.462 1.00 95.19 97 GLU A N 1
ATOM 772 C CA . GLU A 1 97 ? 14.150 -3.097 -13.947 1.00 95.19 97 GLU A CA 1
ATOM 773 C C . GLU A 1 97 ? 15.492 -3.431 -13.285 1.00 95.19 97 GLU A C 1
ATOM 775 O O . GLU A 1 97 ? 15.744 -4.571 -12.900 1.00 95.19 97 GLU A O 1
ATOM 780 N N . ASN A 1 98 ? 16.355 -2.425 -13.125 1.00 94.62 98 ASN A N 1
ATOM 781 C CA . ASN A 1 98 ? 17.738 -2.630 -12.697 1.00 94.62 98 ASN A CA 1
ATOM 782 C C . ASN A 1 98 ? 17.862 -2.767 -11.177 1.00 94.62 98 ASN A C 1
ATOM 784 O O . ASN A 1 98 ? 18.706 -3.506 -10.672 1.00 94.62 98 ASN A O 1
ATOM 788 N N . THR A 1 99 ? 17.055 -2.013 -10.433 1.00 94.25 99 THR A N 1
ATOM 789 C CA . THR A 1 99 ? 17.146 -1.919 -8.972 1.00 94.25 99 THR A CA 1
ATOM 790 C C . THR A 1 99 ? 16.050 -2.687 -8.243 1.00 94.25 99 THR A C 1
ATOM 792 O O . THR A 1 99 ? 16.173 -2.893 -7.034 1.00 94.25 99 THR A O 1
ATOM 795 N N . GLY A 1 100 ? 14.967 -3.063 -8.931 1.00 93.31 100 GLY A N 1
ATOM 796 C CA . GLY A 1 100 ? 13.778 -3.673 -8.332 1.00 93.31 100 GLY A CA 1
ATOM 797 C C . GLY A 1 100 ? 12.993 -2.735 -7.407 1.00 93.31 100 GLY A C 1
ATOM 798 O O . GLY A 1 100 ? 12.121 -3.183 -6.661 1.00 93.31 100 GLY A O 1
ATOM 799 N N . LYS A 1 101 ? 13.309 -1.434 -7.391 1.00 94.25 101 LYS A N 1
ATOM 800 C CA . LYS A 1 101 ? 12.629 -0.452 -6.536 1.00 94.25 101 LYS A CA 1
ATOM 801 C C . LYS A 1 101 ? 11.311 -0.012 -7.154 1.00 94.25 101 LYS A C 1
ATOM 803 O O . LYS A 1 101 ? 11.187 0.106 -8.363 1.00 94.25 101 LYS A O 1
ATOM 808 N N . LEU A 1 102 ? 10.338 0.296 -6.304 1.00 95.12 102 LEU A N 1
ATOM 809 C CA . LEU A 1 102 ? 9.060 0.872 -6.715 1.00 95.12 102 LEU A CA 1
ATOM 810 C C . LEU A 1 102 ? 9.261 2.297 -7.260 1.00 95.12 102 LEU A C 1
ATOM 812 O O . LEU A 1 102 ? 9.769 3.156 -6.538 1.00 95.12 102 LEU A O 1
ATOM 816 N N . THR A 1 103 ? 8.824 2.550 -8.492 1.00 96.00 103 THR A N 1
ATOM 817 C CA . THR A 1 103 ? 8.901 3.862 -9.164 1.00 96.00 103 THR A CA 1
ATOM 818 C C . THR A 1 103 ? 7.537 4.529 -9.303 1.00 96.00 103 THR A C 1
ATOM 820 O O . THR A 1 103 ? 7.444 5.753 -9.269 1.00 96.00 103 THR A O 1
ATOM 823 N N . LYS A 1 104 ? 6.452 3.756 -9.394 1.00 96.19 104 LYS A N 1
ATOM 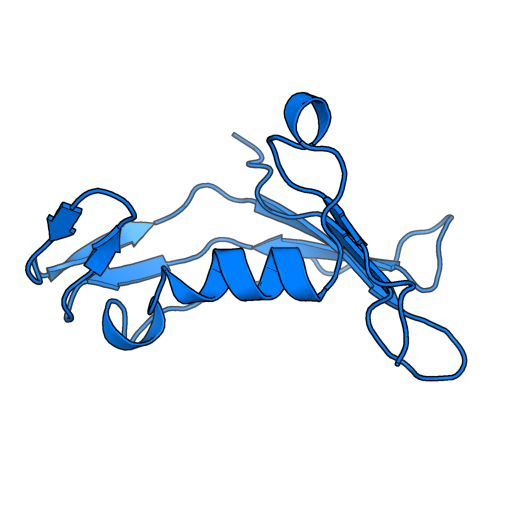824 C CA . LYS A 1 104 ? 5.081 4.279 -9.479 1.00 96.19 104 LYS A CA 1
ATOM 825 C C . LYS A 1 104 ? 4.158 3.446 -8.603 1.00 96.19 104 LYS A C 1
ATOM 827 O O . LYS A 1 104 ? 4.192 2.220 -8.665 1.00 96.19 104 LYS A O 1
ATOM 832 N N . MET A 1 105 ? 3.319 4.100 -7.809 1.00 97.06 105 MET A N 1
ATOM 833 C CA . MET A 1 105 ? 2.263 3.441 -7.042 1.00 97.06 105 MET A CA 1
ATOM 834 C C . MET A 1 105 ? 0.952 4.198 -7.193 1.00 97.06 105 MET A C 1
ATOM 836 O O . MET A 1 105 ? 0.892 5.381 -6.878 1.00 97.06 105 MET A O 1
ATOM 840 N N . CYS A 1 106 ? -0.091 3.513 -7.647 1.00 97.06 106 CYS A N 1
ATOM 841 C CA . CYS A 1 106 ? -1.455 4.024 -7.686 1.00 97.06 106 CYS A CA 1
ATOM 842 C C . CYS A 1 106 ? -2.280 3.302 -6.621 1.00 97.06 106 CYS A C 1
ATOM 844 O O . CYS A 1 106 ? -2.355 2.073 -6.656 1.00 97.06 106 CYS A O 1
ATOM 846 N N . SER A 1 107 ? -2.845 4.047 -5.670 1.00 95.44 107 SER A N 1
ATOM 847 C CA . SER A 1 107 ? -3.661 3.504 -4.577 1.00 95.44 107 SER A CA 1
ATOM 848 C C . SER A 1 107 ? -4.652 4.555 -4.049 1.00 95.44 107 SER A C 1
ATOM 850 O O . SER A 1 107 ? -4.549 5.738 -4.350 1.00 95.44 107 SER A O 1
ATOM 852 N N . GLY A 1 108 ? -5.625 4.140 -3.251 1.00 91.62 108 GLY A N 1
ATOM 853 C CA . GLY A 1 108 ? -6.734 4.912 -2.698 1.00 91.62 108 GLY A CA 1
ATOM 854 C C . GLY A 1 108 ? -8.015 4.898 -3.538 1.00 91.62 108 GLY A C 1
ATOM 855 O O . GLY A 1 108 ? -9.000 5.495 -3.114 1.00 91.62 108 GLY A O 1
ATOM 856 N N . PHE A 1 109 ? -8.032 4.241 -4.704 1.00 93.31 109 PHE A N 1
ATOM 857 C CA . PHE A 1 109 ? -9.194 4.207 -5.600 1.00 93.31 109 PHE A CA 1
ATOM 858 C C . PHE A 1 109 ? -10.087 2.996 -5.312 1.00 93.31 109 PHE A C 1
ATOM 860 O O . PHE A 1 109 ? -9.724 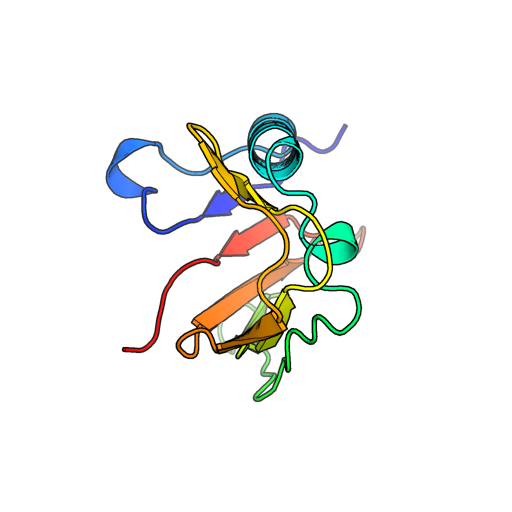1.850 -5.594 1.00 93.31 109 PHE A O 1
ATOM 867 N N . THR A 1 110 ? -11.267 3.257 -4.751 1.00 94.38 110 THR A N 1
ATOM 868 C CA . THR A 1 110 ? -12.268 2.225 -4.473 1.00 94.38 110 THR A CA 1
ATOM 869 C C . THR A 1 110 ? -12.916 1.736 -5.763 1.00 94.38 110 THR A C 1
ATOM 871 O O . THR A 1 110 ? -13.059 2.483 -6.727 1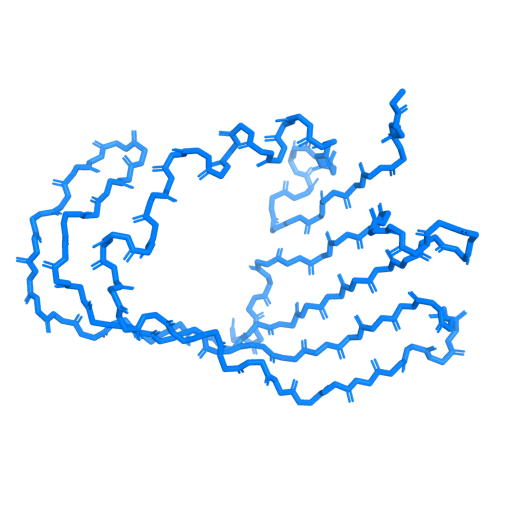.00 94.38 110 THR A O 1
ATOM 874 N N . MET A 1 111 ? -13.309 0.463 -5.786 1.00 93.31 111 MET A N 1
ATOM 875 C CA . MET A 1 111 ? -14.066 -0.134 -6.897 1.00 93.31 111 MET A CA 1
ATOM 876 C C . MET A 1 111 ? -15.590 -0.076 -6.668 1.00 93.31 111 MET A C 1
ATOM 878 O O . MET A 1 111 ? -16.342 -0.757 -7.363 1.00 93.31 111 MET A O 1
ATOM 882 N N . GLU A 1 112 ? -16.020 0.690 -5.662 1.00 81.44 112 GLU A N 1
ATOM 883 C CA . GLU A 1 112 ? -17.406 0.965 -5.254 1.00 81.44 112 GLU A CA 1
ATOM 884 C C . GLU A 1 112 ? -17.644 2.479 -5.286 1.00 81.44 112 GLU A C 1
ATOM 886 O O . GLU A 1 112 ? -16.677 3.216 -4.954 1.00 81.44 112 GLU A O 1
#

Organism: NCBI:txid374047

Sequence (112 aa):
MDDSFRWIGPNVAATGALGKEEYLAAARFFDLRSAFPDLEYRAHDFRIDDDEPLTVRFTARTVGTMRGELRLRTETMPPNGKRLRCPPEAISMTFDENTGKLTKMCSGFTME

Foldseek 3Di:
DPQLAWEAAPCCVPPNTDTPVRVVVVCVQWPPCQQFVPKDFQWAPWDADPVQRQKIKIKTWIKGFGPQWTGDPVDIRHRDRDMDTDAIKIKMWGADPPPRDTRYIYTHHHPD

Radius of gyration: 15.7 Å; chains: 1; bounding box: 36×30×43 Å

InterPro domains:
  IPR032710 NTF2-like domain superfamily [SSF54427] (1-85)

Secondary structure (DSSP, 8-state):
--TT-EEE-TTHHHH--B-HHHHHHHHTT--HHHH-TT-B---EEEEE-SS-TTEEEEEE--EEE--S-EE-SS-EEPP--PEEEPPPEEEEEEE-TTT--EEEEE---B--

pLDDT: mean 92.4, std 8.18, range [46.38, 98.31]